Protein AF-A0A7W8G8E9-F1 (afdb_monomer_lite)

Sequence (157 aa):
MDNFFEPVQHDGEYVLTKKGSRDFGEITPEIAKSIKRQAGKIRLRIGIEEKDNKGNFGEKHIERPARLEQMRAAGFECARDLVEAVCGDFDEIYENGMDLLLYKYGKNDVMAYVELTPMPDGEFYDVKTALPTRRTFIKNKNPVWKKIPVKNNAALT

Radius of gyration: 16.28 Å; chains: 1; bounding box: 56×45×38 Å

Organism: NCBI:txid744515

pLDDT: mean 90.26, std 13.01, range [40.66, 98.31]

Secondary structure (DSSP, 8-state):
-----PPP-EETTEEPPTTS-SEEEEE-HHHHHHHTS--EEEE-B--B--TT-TT-BHHHHHT-HHHHHHHHHTT--SHHHHHHHHHTS-SEEEEETTEEEEEE-SSSEEEEEEEEE--TT--EEEEEEEEEE-GGGSTT---SEEPPP--------

Foldseek 3Di:
DDPPDDDFDDDVQFTAAPVRHQFLAWCDPVNCVLLVHDTAGEGFGCFDDDPPDPQGFGFHNCVDPVQCVQCVVVVHNGPNRQSSVQRHDFFFWFDDPQWIWTWHDDPFTKIWIWHFDDDPVGIHTYTGYIGTDDPVVCVPTDTSDGDDPPPPPPDDD

Structure (mmCIF, N/CA/C/O backbone):
data_AF-A0A7W8G8E9-F1
#
_entry.id   AF-A0A7W8G8E9-F1
#
loop_
_atom_site.group_PDB
_atom_site.id
_atom_site.type_symbol
_atom_site.label_atom_id
_atom_site.label_alt_id
_atom_site.label_comp_id
_atom_site.label_asym_id
_atom_site.label_entity_id
_atom_site.label_seq_id
_atom_site.pdbx_PDB_ins_code
_atom_site.Cartn_x
_atom_site.Cartn_y
_atom_site.Cartn_z
_atom_site.occupancy
_atom_site.B_iso_or_equiv
_atom_site.auth_seq_id
_atom_site.auth_comp_id
_atom_site.auth_asym_id
_atom_site.auth_atom_id
_atom_site.pdbx_PDB_model_num
ATOM 1 N N . MET A 1 1 ? -3.159 -25.373 -17.148 1.00 40.66 1 MET A N 1
ATOM 2 C CA . MET A 1 1 ? -4.024 -24.210 -16.877 1.00 40.66 1 MET A CA 1
ATOM 3 C C . MET A 1 1 ? -3.149 -23.005 -17.089 1.00 40.66 1 MET A C 1
ATOM 5 O O . MET A 1 1 ? -2.190 -22.846 -16.344 1.00 40.66 1 MET A O 1
ATOM 9 N N . ASP A 1 2 ? -3.395 -22.260 -18.158 1.00 46.00 2 ASP A N 1
ATOM 10 C CA . ASP A 1 2 ? -2.634 -21.052 -18.445 1.00 46.00 2 ASP A CA 1
ATOM 11 C C . ASP A 1 2 ? -2.984 -20.015 -17.379 1.00 46.00 2 ASP A C 1
ATOM 13 O O . ASP A 1 2 ? -4.124 -19.559 -17.289 1.00 46.00 2 ASP A O 1
ATOM 17 N N . ASN A 1 3 ? -2.017 -19.698 -16.517 1.00 49.75 3 ASN A N 1
ATOM 18 C CA . ASN A 1 3 ? -2.111 -18.543 -15.636 1.00 49.75 3 ASN A CA 1
ATOM 19 C C . ASN A 1 3 ? -2.063 -17.304 -16.532 1.00 49.75 3 ASN A C 1
ATOM 21 O O . ASN A 1 3 ? -0.985 -16.843 -16.907 1.00 49.75 3 ASN A O 1
ATOM 25 N N . PHE A 1 4 ? -3.232 -16.794 -16.916 1.00 56.44 4 PHE A N 1
ATOM 26 C CA . PHE A 1 4 ? -3.341 -15.491 -17.556 1.00 56.44 4 PHE A CA 1
ATOM 27 C C . PHE A 1 4 ? -2.930 -14.429 -16.536 1.00 56.44 4 PHE A C 1
ATOM 29 O O . PHE A 1 4 ? -3.710 -14.020 -15.679 1.00 56.44 4 PHE A O 1
ATOM 36 N N . PHE A 1 5 ? -1.668 -14.016 -16.607 1.00 65.31 5 PHE A N 1
ATOM 37 C CA . PHE A 1 5 ? -1.194 -12.824 -15.927 1.00 65.31 5 PHE A CA 1
ATOM 38 C C . PHE A 1 5 ? -1.821 -11.616 -16.613 1.00 65.31 5 PHE A C 1
ATOM 40 O O . PHE A 1 5 ? -1.493 -11.305 -17.758 1.00 65.31 5 PHE A O 1
ATOM 47 N N . GLU A 1 6 ? -2.733 -10.936 -15.923 1.00 82.75 6 GLU A N 1
ATOM 48 C CA . GLU A 1 6 ? -3.216 -9.642 -16.388 1.00 82.75 6 GLU A CA 1
ATOM 49 C C . GLU A 1 6 ? -2.060 -8.639 -16.308 1.00 82.75 6 GLU A C 1
ATOM 51 O O . GLU A 1 6 ? -1.553 -8.395 -15.203 1.00 82.75 6 GLU A O 1
ATOM 56 N N . PRO A 1 7 ? -1.619 -8.056 -17.438 1.00 90.12 7 PRO A N 1
ATOM 57 C CA . PRO A 1 7 ? -0.525 -7.099 -17.424 1.00 90.12 7 PRO A CA 1
ATOM 58 C C . PRO A 1 7 ? -0.875 -5.912 -16.525 1.00 90.12 7 PRO A C 1
ATOM 60 O O . PRO A 1 7 ? -2.042 -5.530 -16.388 1.00 90.12 7 PRO A O 1
ATOM 63 N N . VAL A 1 8 ? 0.141 -5.335 -15.886 1.00 95.88 8 VAL A N 1
ATOM 64 C CA . VAL A 1 8 ? -0.035 -4.073 -15.167 1.00 95.88 8 VAL A CA 1
ATOM 65 C C . VAL A 1 8 ? -0.320 -2.977 -16.187 1.00 95.88 8 VAL A C 1
ATOM 67 O O . VAL A 1 8 ? 0.348 -2.888 -17.216 1.00 95.88 8 VAL A O 1
ATOM 70 N N . GLN A 1 9 ? -1.359 -2.192 -15.919 1.00 97.69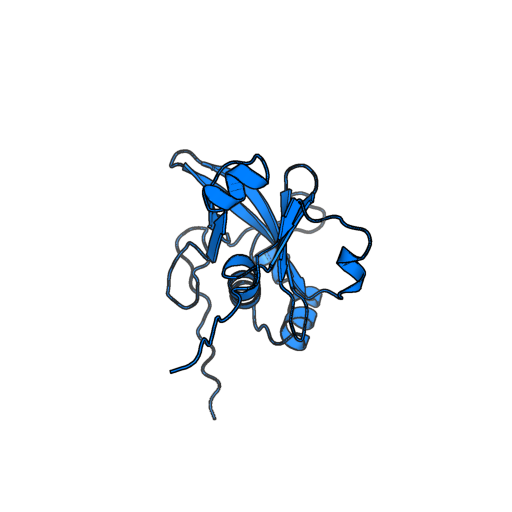 9 GLN A N 1
ATOM 71 C CA . GLN A 1 9 ? -1.762 -1.063 -16.745 1.00 97.69 9 GLN A CA 1
ATOM 72 C C . GLN A 1 9 ? -1.460 0.236 -16.010 1.00 97.69 9 GLN A C 1
ATOM 74 O O . GLN A 1 9 ? -1.505 0.293 -14.778 1.00 97.69 9 GLN A O 1
ATOM 79 N N . HIS A 1 10 ? -1.205 1.286 -16.782 1.00 97.88 10 HIS A N 1
ATOM 80 C CA . HIS A 1 10 ? -0.870 2.610 -16.277 1.00 97.88 10 HIS A CA 1
ATOM 81 C C . HIS A 1 10 ? -1.717 3.676 -16.967 1.00 97.88 10 HIS A C 1
ATOM 83 O O . HIS A 1 10 ? -2.121 3.514 -18.119 1.00 97.88 10 HIS A O 1
ATOM 89 N N . ASP A 1 11 ? -1.948 4.779 -16.265 1.00 96.88 11 ASP A N 1
ATOM 90 C CA . ASP A 1 11 ? -2.635 5.968 -16.765 1.00 96.88 11 ASP A CA 1
ATOM 91 C C . ASP A 1 11 ? -1.871 7.215 -16.306 1.00 96.88 11 ASP A C 1
ATOM 93 O O . ASP A 1 11 ? -1.906 7.610 -15.136 1.00 96.88 11 ASP A O 1
ATOM 97 N N . GLY A 1 12 ? -1.103 7.799 -17.227 1.00 95.69 12 GLY A N 1
ATOM 98 C CA . GLY A 1 12 ? -0.135 8.842 -16.901 1.00 95.69 12 GLY A CA 1
ATOM 99 C C . GLY A 1 12 ? 0.938 8.325 -15.938 1.00 95.69 12 GLY A C 1
ATOM 100 O O . GLY A 1 12 ? 1.640 7.363 -16.239 1.00 95.69 12 GLY A O 1
ATOM 101 N N . GLU A 1 13 ? 1.072 8.970 -14.779 1.00 95.62 13 GLU A N 1
ATOM 102 C CA . GLU A 1 13 ? 2.015 8.561 -13.726 1.00 95.62 13 GLU A CA 1
ATOM 103 C C . GLU A 1 13 ? 1.455 7.493 -12.769 1.00 95.62 13 GLU A C 1
ATOM 105 O O . GLU A 1 13 ? 2.163 7.065 -11.855 1.00 95.62 13 GLU A O 1
ATOM 110 N N . TYR A 1 14 ? 0.197 7.079 -12.941 1.00 97.19 14 TYR A N 1
ATOM 111 C CA . TYR A 1 14 ? -0.501 6.186 -12.019 1.00 97.19 14 TYR A CA 1
ATOM 112 C C . TYR A 1 14 ? -0.490 4.740 -12.505 1.00 97.19 14 TYR A C 1
ATOM 114 O O . TYR A 1 14 ? -0.665 4.464 -13.691 1.00 97.19 14 TYR A O 1
ATOM 122 N N . VAL A 1 15 ? -0.346 3.816 -11.562 1.00 98.25 15 VAL A N 1
ATOM 123 C CA . VAL A 1 15 ? -0.644 2.395 -11.756 1.00 98.25 15 VAL A CA 1
ATOM 124 C C . VAL A 1 15 ? -2.150 2.200 -11.604 1.00 98.25 15 VAL A C 1
ATOM 126 O O . VAL A 1 15 ? -2.773 2.834 -10.753 1.00 98.25 15 VAL A O 1
ATOM 129 N N . LEU A 1 16 ? -2.745 1.324 -12.409 1.00 98.31 16 LEU A N 1
ATOM 130 C CA . LEU A 1 16 ? -4.157 0.969 -12.297 1.00 98.31 16 LEU A CA 1
ATOM 131 C C . LEU A 1 16 ? -4.342 -0.336 -11.515 1.00 98.31 16 LEU A C 1
ATOM 133 O O . LEU A 1 16 ? -3.539 -1.266 -11.628 1.00 98.31 16 LEU A O 1
ATOM 137 N N . THR A 1 17 ? -5.429 -0.428 -10.748 1.00 97.81 17 THR A N 1
ATOM 138 C CA . THR A 1 17 ? -5.892 -1.685 -10.137 1.00 97.81 17 THR A CA 1
ATOM 139 C C . THR A 1 17 ? -6.249 -2.712 -11.211 1.00 97.81 17 THR A C 1
ATOM 141 O O . THR A 1 17 ? -6.403 -2.373 -12.388 1.00 97.81 17 THR A O 1
ATOM 144 N N . LYS A 1 18 ? -6.479 -3.973 -10.822 1.00 96.00 18 LYS A N 1
ATOM 145 C CA . LYS A 1 18 ? -6.966 -5.010 -11.760 1.00 96.00 18 LYS A CA 1
ATOM 146 C C . LYS A 1 18 ? -8.286 -4.639 -12.448 1.00 96.00 18 LYS A C 1
ATOM 148 O O . LYS A 1 18 ? -8.584 -5.112 -13.536 1.00 96.00 18 LYS A O 1
ATOM 153 N N . LYS A 1 19 ? -9.072 -3.745 -11.838 1.00 95.50 19 LYS A N 1
ATOM 154 C CA . LYS A 1 19 ? -10.334 -3.229 -12.392 1.00 95.50 19 LYS A CA 1
ATOM 155 C C . LYS A 1 19 ? -10.167 -1.944 -13.215 1.00 95.50 19 LYS A C 1
ATOM 157 O O . LYS A 1 19 ? -11.172 -1.349 -13.595 1.00 95.50 19 LYS A O 1
ATOM 162 N N . GLY A 1 20 ? -8.936 -1.487 -13.451 1.00 96.62 20 GLY A N 1
ATOM 163 C CA . GLY A 1 20 ? -8.647 -0.275 -14.224 1.00 96.62 20 GLY A CA 1
ATOM 164 C C . GLY A 1 20 ? -8.855 1.043 -13.467 1.00 96.62 20 GLY A C 1
ATOM 165 O O . GLY A 1 20 ? -8.907 2.098 -14.089 1.00 96.62 20 GLY A O 1
ATOM 166 N N . SER A 1 21 ? -8.997 1.015 -12.137 1.00 97.06 21 SER A N 1
ATOM 167 C CA . SER A 1 21 ? -9.149 2.228 -11.313 1.00 97.06 21 SER A CA 1
ATOM 168 C C . SER A 1 21 ? -7.791 2.772 -10.867 1.00 97.06 21 SER A C 1
ATOM 170 O O . SER A 1 21 ? -6.883 1.991 -10.600 1.00 97.06 21 SER A O 1
ATOM 172 N N . ARG A 1 22 ? -7.663 4.095 -10.699 1.00 96.62 22 ARG A N 1
ATOM 173 C CA . ARG A 1 22 ? -6.493 4.720 -10.041 1.00 96.62 22 ARG A CA 1
ATOM 174 C C . ARG A 1 22 ? -6.521 4.577 -8.514 1.00 96.62 22 ARG A C 1
ATOM 176 O O . ARG A 1 22 ? -5.486 4.691 -7.863 1.00 96.62 22 ARG A O 1
ATOM 183 N N . ASP A 1 23 ? -7.704 4.359 -7.944 1.00 97.44 23 ASP A N 1
ATOM 184 C CA . ASP A 1 23 ? -7.911 4.326 -6.499 1.00 97.44 23 ASP A CA 1
ATOM 185 C C . ASP A 1 23 ? -7.827 2.880 -5.985 1.00 97.44 23 ASP A C 1
ATOM 187 O O . ASP A 1 23 ? -8.688 2.049 -6.287 1.00 97.44 23 ASP A O 1
ATOM 191 N N . PHE A 1 24 ? -6.789 2.597 -5.194 1.00 98.00 24 PHE A N 1
ATOM 192 C CA . PHE A 1 24 ? -6.523 1.294 -4.567 1.00 98.00 24 PHE A CA 1
ATOM 193 C C . PHE A 1 24 ? -7.246 1.120 -3.230 1.00 98.00 24 PHE A C 1
ATOM 195 O O . PHE A 1 24 ? -7.362 0.009 -2.720 1.00 98.00 24 PHE A O 1
ATOM 202 N N . GLY A 1 25 ? -7.703 2.222 -2.644 1.00 97.56 25 GLY A N 1
ATOM 203 C CA . GLY A 1 25 ? -8.345 2.256 -1.341 1.00 97.56 25 GLY A CA 1
ATOM 204 C C . GLY A 1 25 ? -8.671 3.681 -0.923 1.00 97.56 25 GLY A C 1
ATOM 205 O O . GLY A 1 25 ? -8.551 4.624 -1.710 1.00 97.56 25 GLY A O 1
ATOM 206 N N . GLU A 1 26 ? -9.075 3.847 0.330 1.00 97.38 26 GLU A N 1
ATOM 207 C CA . GLU A 1 26 ? -9.438 5.149 0.879 1.00 97.38 26 GLU A CA 1
ATOM 208 C C . GLU A 1 26 ? -9.200 5.199 2.390 1.00 97.38 26 GLU A C 1
ATOM 210 O O . GLU A 1 26 ? -9.578 4.286 3.126 1.00 97.38 26 GLU A O 1
ATOM 215 N N . ILE A 1 27 ? -8.633 6.310 2.861 1.00 97.06 27 ILE A N 1
ATOM 216 C CA . ILE A 1 27 ? -8.794 6.742 4.248 1.00 97.06 27 ILE A CA 1
ATOM 217 C C . ILE A 1 27 ? -10.123 7.492 4.312 1.00 97.06 27 ILE A C 1
ATOM 219 O O . ILE A 1 27 ? -10.208 8.657 3.921 1.00 97.06 27 ILE A O 1
ATOM 223 N N . THR A 1 28 ? -11.179 6.797 4.734 1.00 96.38 28 THR A N 1
ATOM 224 C CA . THR A 1 28 ? -12.542 7.351 4.740 1.00 96.38 28 THR A CA 1
ATOM 225 C C . THR A 1 28 ? -12.671 8.503 5.744 1.00 96.38 28 THR A C 1
ATOM 227 O O . THR A 1 28 ? -11.877 8.580 6.684 1.00 96.38 28 THR A O 1
ATOM 230 N N . PRO A 1 29 ? -13.694 9.374 5.638 1.00 96.62 29 PRO A N 1
ATOM 231 C CA . PRO A 1 29 ? -13.929 10.439 6.619 1.00 96.62 29 PRO A CA 1
ATOM 232 C C . PRO A 1 29 ? -14.027 9.955 8.073 1.00 96.62 29 PRO A C 1
ATOM 234 O O . PRO A 1 29 ? -13.582 10.642 8.992 1.00 96.62 29 PRO A O 1
ATOM 237 N N . GLU A 1 30 ? -14.577 8.760 8.295 1.00 96.31 30 GLU A N 1
ATOM 238 C CA . GLU A 1 30 ? -14.665 8.150 9.624 1.00 96.31 30 GLU A CA 1
ATOM 239 C C . GLU A 1 30 ? -13.283 7.764 10.162 1.00 96.31 30 GLU A C 1
ATOM 241 O O . GLU A 1 30 ? -12.919 8.142 11.282 1.00 96.31 30 GLU A O 1
ATOM 246 N N . ILE A 1 31 ? -12.487 7.066 9.345 1.00 96.81 31 ILE A N 1
ATOM 247 C CA . ILE A 1 31 ? -11.118 6.684 9.698 1.00 96.81 31 ILE A CA 1
ATOM 248 C C . ILE A 1 31 ? -10.286 7.944 9.932 1.00 96.81 31 ILE A C 1
ATOM 250 O O . ILE A 1 31 ? -9.687 8.086 10.996 1.00 96.81 31 ILE A O 1
ATOM 254 N N . ALA A 1 32 ? -10.315 8.887 8.990 1.00 95.75 32 ALA A N 1
ATOM 255 C CA . ALA A 1 32 ? -9.617 10.166 9.040 1.00 95.75 3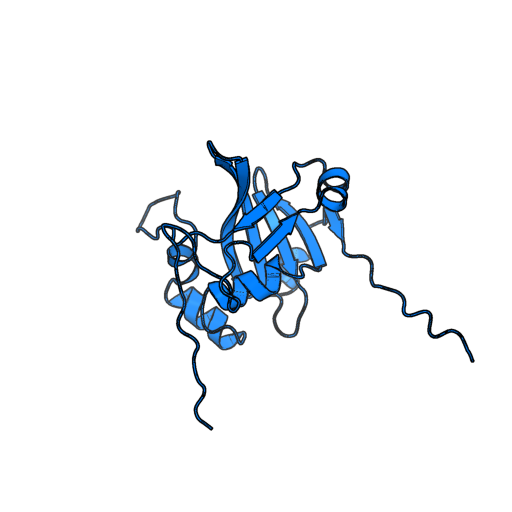2 ALA A CA 1
ATOM 256 C C . ALA A 1 32 ? -9.889 10.924 10.347 1.00 95.75 32 ALA A C 1
ATOM 258 O O . ALA A 1 32 ? -8.957 11.346 11.037 1.00 95.75 32 ALA A O 1
ATOM 259 N N . LYS A 1 33 ? -11.165 11.013 10.749 1.00 96.12 33 LYS A N 1
ATOM 260 C CA . LYS A 1 33 ? -11.573 11.624 12.019 1.00 96.12 33 LYS A CA 1
ATOM 261 C C . LYS A 1 33 ? -10.961 10.906 13.224 1.00 96.12 33 LYS A C 1
ATOM 263 O O . LYS A 1 33 ? -10.490 11.571 14.145 1.00 96.12 33 LYS A O 1
ATOM 268 N N . SER A 1 34 ? -10.955 9.572 13.224 1.00 95.44 34 SER A N 1
ATOM 269 C CA . SER A 1 34 ? -10.416 8.778 14.337 1.00 95.44 34 SER A CA 1
ATOM 270 C C . SER A 1 34 ? -8.900 8.936 14.510 1.00 95.44 34 SER A C 1
ATOM 272 O O . SER A 1 34 ? -8.426 9.061 15.638 1.00 95.44 34 SER A O 1
ATOM 274 N N . ILE A 1 35 ? -8.155 9.028 13.403 1.00 95.44 35 ILE A N 1
ATOM 275 C CA . ILE A 1 35 ? -6.690 9.174 13.403 1.00 95.44 35 ILE A CA 1
ATOM 276 C C . ILE A 1 35 ? -6.228 10.638 13.332 1.00 95.44 35 ILE A C 1
ATOM 278 O O . ILE A 1 35 ? -5.029 10.905 13.267 1.00 95.44 35 ILE A O 1
ATOM 282 N N . LYS A 1 36 ? -7.169 11.594 13.334 1.00 94.56 36 LYS A N 1
ATOM 283 C CA . LYS A 1 36 ? -6.921 13.042 13.217 1.00 94.56 36 LYS A CA 1
ATOM 284 C C . LYS A 1 36 ? -6.051 13.389 11.998 1.00 94.56 36 LYS A C 1
ATOM 286 O O . LYS A 1 36 ? -5.040 14.078 12.124 1.00 94.56 36 LYS A O 1
ATOM 291 N N . ARG A 1 37 ? -6.427 12.877 10.825 1.00 92.81 37 ARG A N 1
ATOM 292 C CA . ARG A 1 37 ? -5.808 13.182 9.520 1.00 92.81 37 ARG A CA 1
ATOM 293 C C . ARG A 1 37 ? -6.879 13.578 8.497 1.00 92.81 37 ARG A C 1
ATOM 295 O O . ARG A 1 37 ? -8.068 13.516 8.804 1.00 92.81 37 ARG A O 1
ATOM 302 N N . GLN A 1 38 ? -6.463 14.004 7.303 1.00 93.69 38 GLN A N 1
ATOM 303 C CA . GLN A 1 38 ? -7.369 14.209 6.170 1.00 93.69 38 GLN A CA 1
ATOM 304 C C . GLN A 1 38 ? -7.936 12.877 5.655 1.00 93.69 38 GLN A C 1
ATOM 306 O O . GLN A 1 38 ? -7.314 11.824 5.770 1.00 93.69 38 GLN A O 1
ATOM 311 N N . ALA A 1 39 ? -9.142 12.928 5.091 1.00 95.06 39 ALA A N 1
ATOM 312 C CA . ALA A 1 39 ? -9.674 11.828 4.296 1.00 95.06 39 ALA A CA 1
ATOM 313 C C . ALA A 1 39 ? -9.104 11.906 2.878 1.00 95.06 39 ALA A C 1
ATOM 315 O O . ALA A 1 39 ? -8.821 12.999 2.392 1.00 95.06 39 ALA A O 1
ATOM 316 N N . GLY A 1 40 ? -8.964 10.771 2.201 1.00 95.25 40 GLY A N 1
ATOM 317 C CA . GLY A 1 40 ? -8.438 10.775 0.840 1.00 95.25 40 GLY A CA 1
ATOM 318 C C . GLY A 1 40 ? -8.326 9.394 0.216 1.00 95.25 40 GLY A C 1
ATOM 319 O O . GLY A 1 40 ? -8.182 8.382 0.907 1.00 95.25 40 GLY A O 1
ATOM 320 N N . LYS A 1 41 ? -8.369 9.366 -1.118 1.00 97.00 41 LYS A N 1
ATOM 321 C CA . LYS A 1 41 ? -8.100 8.159 -1.904 1.00 97.00 41 LYS A CA 1
ATOM 322 C C . LYS A 1 41 ? -6.638 7.761 -1.771 1.00 97.00 41 LYS A C 1
ATOM 324 O O . LYS A 1 41 ? -5.769 8.622 -1.672 1.00 97.00 41 LYS A O 1
ATOM 329 N N . ILE A 1 42 ? -6.380 6.460 -1.795 1.00 98.06 42 ILE A N 1
ATOM 330 C CA . ILE A 1 42 ? -5.031 5.900 -1.817 1.00 98.06 42 ILE A CA 1
ATOM 331 C C . ILE A 1 42 ? -4.706 5.517 -3.256 1.00 98.06 42 ILE A C 1
ATOM 333 O O . ILE A 1 42 ? -5.457 4.759 -3.876 1.00 98.06 42 ILE A O 1
ATOM 337 N N . ARG A 1 43 ? -3.594 6.027 -3.784 1.00 97.75 43 ARG A N 1
ATOM 338 C CA . ARG A 1 43 ? -3.157 5.797 -5.165 1.00 97.75 43 ARG A CA 1
ATOM 339 C C . ARG A 1 43 ? -1.713 5.320 -5.195 1.00 97.75 43 ARG A C 1
ATOM 341 O O . ARG A 1 43 ? -0.911 5.689 -4.341 1.00 97.75 43 ARG A O 1
ATOM 348 N N . LEU A 1 44 ? -1.390 4.511 -6.198 1.00 98.12 44 LEU A N 1
ATOM 349 C CA . LEU A 1 44 ? -0.029 4.065 -6.471 1.00 98.12 44 LEU A CA 1
ATOM 350 C C . LEU A 1 44 ? 0.478 4.755 -7.733 1.00 98.12 44 LEU A C 1
ATOM 352 O O . LEU A 1 44 ? -0.101 4.602 -8.809 1.00 98.12 44 LEU A O 1
ATOM 356 N N . ARG A 1 45 ? 1.578 5.491 -7.609 1.00 97.44 45 ARG A N 1
ATOM 357 C CA . ARG A 1 45 ? 2.312 6.024 -8.758 1.00 97.44 45 ARG A CA 1
ATOM 358 C C . ARG A 1 45 ? 3.383 5.047 -9.236 1.00 97.44 45 ARG A C 1
ATOM 360 O O . ARG A 1 45 ? 3.899 4.251 -8.451 1.00 97.44 45 ARG A O 1
ATOM 367 N N . ILE A 1 46 ? 3.761 5.160 -10.509 1.00 98.00 46 ILE A N 1
ATOM 368 C CA . ILE A 1 46 ? 4.898 4.434 -11.104 1.00 98.00 46 ILE A CA 1
ATOM 369 C C . ILE A 1 46 ? 6.170 4.713 -10.287 1.00 98.00 46 ILE A C 1
ATOM 371 O O . ILE A 1 46 ? 6.946 3.810 -9.974 1.00 98.00 46 ILE A O 1
ATOM 375 N N . GLY A 1 47 ? 6.354 5.978 -9.903 1.00 95.81 47 GLY A N 1
ATOM 376 C 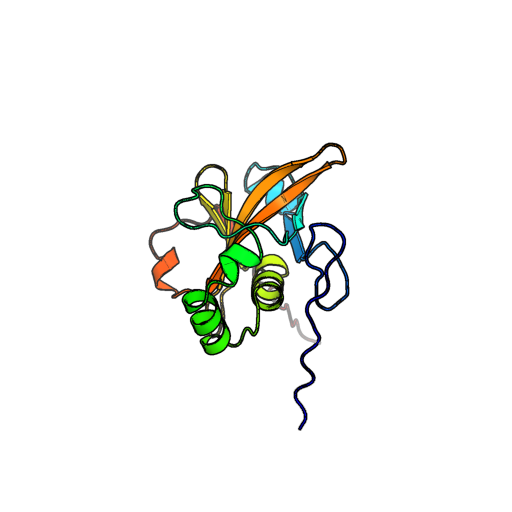CA . GLY A 1 47 ? 7.439 6.420 -9.038 1.00 95.81 47 GLY A CA 1
ATOM 377 C C . GLY A 1 47 ? 8.830 6.231 -9.640 1.00 95.81 47 GLY A C 1
ATOM 378 O O . GLY A 1 47 ? 9.008 6.160 -10.862 1.00 95.81 47 GLY A O 1
ATOM 379 N N . ILE A 1 48 ? 9.832 6.196 -8.764 1.00 95.88 48 ILE A N 1
ATOM 380 C CA . ILE A 1 48 ? 11.252 6.114 -9.120 1.00 95.88 48 ILE A CA 1
ATOM 381 C C . ILE A 1 48 ? 11.994 5.188 -8.154 1.00 95.88 48 ILE A C 1
ATOM 383 O O . ILE A 1 48 ? 11.692 5.142 -6.961 1.00 95.88 48 ILE A O 1
ATOM 387 N N . GLU A 1 49 ? 12.992 4.479 -8.679 1.00 94.88 49 GLU A N 1
ATOM 388 C CA . GLU A 1 49 ? 14.003 3.777 -7.890 1.00 94.88 49 GLU A CA 1
ATOM 389 C C . GLU A 1 49 ? 15.375 4.105 -8.459 1.00 94.88 49 GLU A C 1
ATOM 391 O O . GLU A 1 49 ? 15.761 3.608 -9.518 1.00 94.88 49 GLU A O 1
ATOM 396 N N . GLU A 1 50 ? 16.111 4.944 -7.744 1.00 93.31 50 GLU A N 1
ATOM 397 C CA . GLU A 1 50 ? 17.469 5.333 -8.094 1.00 93.31 50 GLU A CA 1
ATOM 398 C C . GLU A 1 50 ? 18.418 4.996 -6.947 1.00 93.31 50 GLU A C 1
ATOM 400 O O . GLU A 1 50 ? 18.083 5.117 -5.764 1.00 93.31 50 GLU A O 1
ATOM 405 N N . LYS A 1 51 ? 19.631 4.563 -7.289 1.00 87.94 51 LYS A N 1
ATOM 406 C CA . LYS A 1 51 ? 20.653 4.272 -6.285 1.00 87.94 51 LYS A CA 1
ATOM 407 C C . LYS A 1 51 ? 21.006 5.562 -5.532 1.00 87.94 51 LYS A C 1
ATOM 409 O O . LYS A 1 51 ? 21.197 6.601 -6.150 1.00 87.94 51 LYS A O 1
ATOM 414 N N . ASP A 1 52 ? 21.091 5.476 -4.205 1.00 83.25 52 ASP A N 1
ATOM 415 C CA . ASP A 1 52 ? 21.467 6.576 -3.302 1.00 83.25 52 ASP A CA 1
ATOM 416 C C . ASP A 1 52 ? 20.485 7.771 -3.253 1.00 83.25 52 ASP A C 1
ATOM 418 O O . ASP A 1 52 ? 20.773 8.789 -2.619 1.00 83.25 52 ASP A O 1
ATOM 422 N N . ASN A 1 53 ? 19.285 7.638 -3.833 1.00 81.38 53 ASN A N 1
ATOM 423 C CA . ASN A 1 53 ? 18.228 8.644 -3.750 1.00 81.38 53 ASN A CA 1
ATOM 424 C C . ASN A 1 53 ? 17.290 8.365 -2.557 1.00 81.38 53 ASN A C 1
ATOM 426 O O . ASN A 1 53 ? 16.691 7.296 -2.431 1.00 81.38 53 ASN A O 1
ATOM 430 N N . LYS A 1 54 ? 17.147 9.346 -1.657 1.00 79.69 54 LYS A N 1
ATOM 431 C CA . LYS A 1 54 ? 16.245 9.257 -0.490 1.00 79.69 54 LYS A CA 1
ATOM 432 C C . LYS A 1 54 ? 14.766 9.420 -0.850 1.00 79.69 54 LYS A C 1
ATOM 434 O O . LYS A 1 54 ? 13.913 9.146 -0.013 1.00 79.69 54 LYS A O 1
ATOM 439 N N . GLY A 1 55 ? 14.474 9.883 -2.060 1.00 85.75 55 GLY A N 1
ATOM 440 C CA . GLY A 1 55 ? 13.133 10.153 -2.556 1.00 85.75 55 GLY A CA 1
ATOM 441 C C . GLY A 1 55 ? 12.497 9.002 -3.325 1.00 85.75 55 GLY A C 1
ATOM 442 O O . GLY A 1 55 ? 11.498 9.255 -3.979 1.00 85.75 55 GLY A O 1
ATOM 443 N N . ASN A 1 56 ? 13.044 7.781 -3.299 1.00 93.62 56 ASN A N 1
ATOM 444 C CA . ASN A 1 56 ? 12.454 6.651 -4.024 1.00 93.62 56 ASN A CA 1
ATOM 445 C C . ASN A 1 56 ? 11.058 6.298 -3.495 1.00 93.62 56 ASN A C 1
ATOM 447 O O . ASN A 1 56 ? 10.828 6.272 -2.284 1.00 93.62 56 ASN A O 1
ATOM 451 N N . PHE A 1 57 ? 10.133 6.008 -4.408 1.00 95.69 57 PHE A N 1
ATOM 452 C CA . PHE A 1 57 ? 8.739 5.723 -4.076 1.00 95.69 57 PHE A CA 1
ATOM 453 C C . PHE A 1 57 ? 8.026 4.949 -5.188 1.00 95.69 57 PHE A C 1
ATOM 455 O O . PHE A 1 57 ? 8.554 4.799 -6.293 1.00 95.69 57 PHE A O 1
ATOM 462 N N . GLY A 1 58 ? 6.802 4.507 -4.902 1.00 97.25 58 GLY A N 1
ATOM 463 C CA . GLY A 1 58 ? 5.891 3.948 -5.894 1.00 97.25 58 GLY A CA 1
ATOM 464 C C . GLY A 1 58 ? 6.294 2.563 -6.393 1.00 97.25 58 GLY A C 1
ATOM 465 O O . GLY A 1 58 ? 7.113 1.864 -5.790 1.00 97.25 58 GLY A O 1
ATOM 466 N N . GLU A 1 59 ? 5.690 2.160 -7.506 1.00 98.31 59 GLU A N 1
ATOM 467 C CA . GLU A 1 59 ? 5.859 0.843 -8.125 1.00 98.31 59 GLU A CA 1
ATOM 468 C C . GLU A 1 59 ? 7.332 0.470 -8.312 1.00 98.31 59 GLU A C 1
ATOM 470 O O . GLU A 1 59 ? 7.765 -0.558 -7.796 1.00 98.31 59 GLU A O 1
ATOM 475 N N . LYS A 1 60 ? 8.140 1.332 -8.940 1.00 97.31 60 LYS A N 1
ATOM 476 C CA . LYS A 1 60 ? 9.562 1.040 -9.197 1.00 97.31 60 LYS A CA 1
ATOM 477 C C . LYS A 1 60 ? 10.362 0.778 -7.918 1.00 97.31 60 LYS A C 1
ATOM 479 O O . LYS A 1 60 ? 11.222 -0.102 -7.900 1.00 97.31 60 LYS A O 1
ATOM 484 N N . HIS A 1 61 ? 10.074 1.506 -6.838 1.00 96.81 61 HIS A N 1
ATOM 485 C CA . HIS A 1 61 ? 10.733 1.309 -5.543 1.00 96.81 61 HIS A CA 1
ATOM 486 C C . HIS A 1 61 ? 10.322 -0.002 -4.859 1.00 96.81 61 HIS A C 1
ATOM 488 O O . HIS A 1 61 ? 11.134 -0.662 -4.189 1.00 96.81 61 HIS A O 1
ATOM 494 N N . ILE A 1 62 ? 9.050 -0.374 -5.012 1.00 97.69 62 ILE A N 1
ATOM 495 C CA . ILE A 1 62 ? 8.481 -1.613 -4.478 1.00 97.69 62 ILE A CA 1
ATOM 496 C C . ILE A 1 62 ? 8.996 -2.816 -5.273 1.00 97.69 62 ILE A C 1
ATOM 498 O O . ILE A 1 62 ? 9.345 -3.826 -4.678 1.00 97.69 62 ILE A O 1
ATOM 502 N N . GLU A 1 63 ? 9.140 -2.713 -6.590 1.00 97.25 63 GLU A N 1
ATOM 503 C CA . GLU A 1 63 ? 9.516 -3.835 -7.463 1.00 97.25 63 GLU A CA 1
ATOM 504 C C . GLU A 1 63 ? 11.024 -4.061 -7.603 1.00 97.25 63 GLU A C 1
ATOM 506 O O . GLU A 1 63 ? 11.495 -4.722 -8.531 1.00 97.25 63 GLU A O 1
ATOM 511 N N . ARG A 1 64 ? 11.816 -3.580 -6.643 1.00 95.75 64 ARG A N 1
ATOM 512 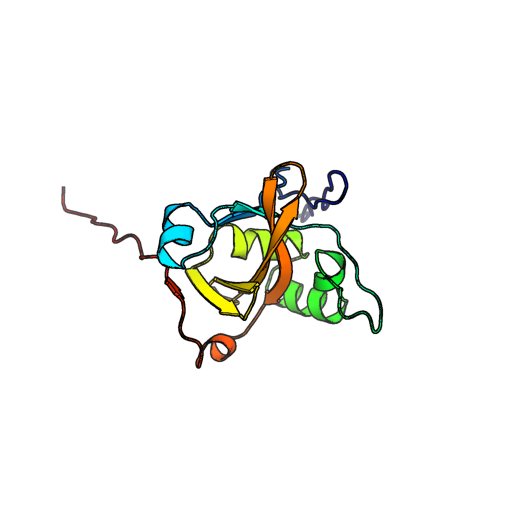C CA . ARG A 1 64 ? 13.232 -3.949 -6.565 1.00 95.75 64 ARG A CA 1
ATOM 513 C C . ARG A 1 64 ? 13.407 -5.470 -6.563 1.00 95.75 64 ARG A C 1
ATOM 515 O O . ARG A 1 64 ? 12.650 -6.144 -5.864 1.00 95.75 64 ARG A O 1
ATOM 522 N N . PRO A 1 65 ? 14.464 -6.020 -7.192 1.00 95.12 65 PRO A N 1
ATOM 523 C CA . PRO A 1 65 ? 14.602 -7.465 -7.397 1.00 95.12 65 PRO A CA 1
ATOM 524 C C . PRO A 1 65 ? 14.365 -8.319 -6.140 1.00 95.12 65 PRO A C 1
ATOM 526 O O . PRO A 1 65 ? 13.521 -9.211 -6.142 1.00 95.12 65 PRO A O 1
ATOM 529 N N . ALA A 1 66 ? 15.027 -7.986 -5.027 1.00 93.50 66 ALA A N 1
ATOM 530 C CA . ALA A 1 66 ? 14.874 -8.718 -3.766 1.00 93.50 66 ALA A CA 1
ATOM 531 C C . ALA A 1 66 ? 13.477 -8.566 -3.128 1.00 93.50 66 ALA A C 1
ATOM 533 O O . ALA A 1 66 ? 13.008 -9.457 -2.425 1.00 93.50 66 ALA A O 1
ATOM 534 N N . ARG A 1 67 ? 12.806 -7.428 -3.342 1.00 93.69 67 ARG A N 1
ATOM 535 C CA . ARG A 1 67 ? 11.450 -7.163 -2.838 1.00 93.69 67 ARG A CA 1
ATOM 536 C C . ARG A 1 67 ? 10.411 -7.916 -3.667 1.00 93.69 67 ARG A C 1
ATOM 538 O O . ARG A 1 67 ? 9.513 -8.521 -3.092 1.00 93.69 67 ARG A O 1
ATOM 545 N N . LEU A 1 68 ? 10.597 -7.962 -4.984 1.00 95.69 68 LEU A N 1
ATOM 546 C CA . LEU A 1 68 ? 9.756 -8.723 -5.902 1.00 95.69 68 LEU A CA 1
ATOM 547 C C . LEU A 1 68 ? 9.818 -10.232 -5.617 1.00 95.69 68 LEU A C 1
ATOM 549 O O . LEU A 1 68 ? 8.789 -10.901 -5.607 1.00 95.69 68 LEU A O 1
ATOM 553 N N . GLU A 1 69 ? 11.000 -10.768 -5.302 1.00 95.94 69 GLU A N 1
ATOM 554 C CA . GLU A 1 69 ? 11.149 -12.164 -4.868 1.00 95.94 69 GLU A CA 1
ATOM 555 C C . GLU A 1 69 ? 10.375 -12.449 -3.568 1.00 95.94 69 GLU A C 1
ATOM 557 O O . GLU A 1 69 ? 9.621 -13.420 -3.490 1.00 95.94 69 GLU A O 1
ATOM 562 N N . GLN A 1 70 ? 10.495 -11.567 -2.568 1.00 95.06 70 GLN A N 1
ATOM 563 C CA . GLN A 1 70 ? 9.747 -11.674 -1.308 1.00 95.06 70 GLN A CA 1
ATOM 564 C C . GLN A 1 70 ? 8.232 -11.634 -1.535 1.00 95.06 70 GLN A C 1
ATOM 566 O O . GLN A 1 70 ? 7.490 -12.383 -0.902 1.00 95.06 70 GLN A O 1
ATOM 571 N N . MET A 1 71 ? 7.774 -10.770 -2.439 1.00 95.38 71 MET A N 1
ATOM 572 C CA . MET A 1 71 ? 6.366 -10.648 -2.812 1.00 95.38 71 MET A CA 1
ATOM 573 C C . MET A 1 71 ? 5.840 -11.914 -3.472 1.00 95.38 71 MET A C 1
ATOM 575 O O . MET A 1 71 ? 4.820 -12.439 -3.027 1.00 95.38 71 MET A O 1
ATOM 579 N N . ARG A 1 72 ? 6.574 -12.464 -4.444 1.00 95.25 72 ARG A N 1
ATOM 580 C CA . ARG A 1 72 ? 6.198 -13.714 -5.119 1.00 95.25 72 ARG A CA 1
ATOM 581 C C . ARG A 1 72 ? 6.143 -14.884 -4.146 1.00 95.25 72 ARG A C 1
ATOM 583 O O . ARG A 1 72 ? 5.170 -15.632 -4.146 1.00 95.25 72 ARG A O 1
ATOM 590 N N . ALA A 1 73 ? 7.112 -14.985 -3.236 1.00 93.75 73 ALA A N 1
ATOM 591 C CA . ALA A 1 73 ? 7.084 -15.976 -2.158 1.00 93.75 73 ALA A CA 1
ATOM 592 C C . ALA A 1 73 ? 5.869 -15.806 -1.222 1.00 93.75 73 ALA A C 1
ATOM 594 O O . ALA A 1 73 ? 5.378 -16.781 -0.648 1.00 93.75 73 ALA A O 1
ATOM 595 N N . ALA A 1 74 ? 5.360 -14.580 -1.087 1.00 92.88 74 ALA A N 1
ATOM 596 C CA . ALA A 1 74 ? 4.159 -14.268 -0.323 1.00 92.88 74 ALA A CA 1
ATOM 597 C C . ALA A 1 74 ? 2.843 -14.425 -1.118 1.00 92.88 74 ALA A C 1
ATOM 599 O O . ALA A 1 74 ? 1.772 -14.290 -0.520 1.00 92.88 74 ALA A O 1
ATOM 600 N N . GLY A 1 75 ? 2.905 -14.759 -2.412 1.00 94.44 75 GLY A N 1
ATOM 601 C CA . GLY A 1 75 ? 1.744 -14.944 -3.289 1.00 94.44 75 GLY A CA 1
ATOM 602 C C . GLY A 1 75 ? 1.302 -13.690 -4.051 1.00 94.44 75 GLY A C 1
ATOM 603 O O . GLY A 1 75 ? 0.163 -13.641 -4.506 1.00 94.44 75 GLY A O 1
ATOM 604 N N . PHE A 1 76 ? 2.172 -12.684 -4.175 1.00 94.50 76 PHE A N 1
ATOM 605 C CA . PHE A 1 76 ? 1.918 -11.458 -4.934 1.00 94.50 76 PHE A CA 1
ATOM 606 C C . PHE A 1 76 ? 2.885 -11.347 -6.110 1.00 94.50 76 PHE A C 1
ATOM 608 O O . PHE A 1 76 ? 4.099 -11.391 -5.930 1.00 94.50 76 PHE A O 1
ATOM 615 N N . GLU A 1 77 ? 2.355 -11.154 -7.312 1.00 94.88 77 GLU A N 1
ATOM 616 C CA . GLU A 1 77 ? 3.168 -11.178 -8.534 1.00 94.88 77 GLU A CA 1
ATOM 617 C C . GLU A 1 77 ? 3.944 -9.881 -8.783 1.00 94.88 77 GLU A C 1
ATOM 619 O O . GLU A 1 77 ? 5.022 -9.906 -9.380 1.00 94.88 77 GLU A O 1
ATOM 624 N N . CYS A 1 78 ? 3.386 -8.758 -8.328 1.00 96.06 78 CYS A N 1
ATOM 625 C CA . CYS A 1 78 ? 3.847 -7.400 -8.611 1.00 96.06 78 CYS A CA 1
ATOM 626 C C . CYS A 1 78 ? 3.360 -6.415 -7.533 1.00 96.06 78 CYS A C 1
ATOM 628 O O . CYS A 1 78 ? 2.591 -6.786 -6.635 1.00 96.06 78 CYS A O 1
ATOM 630 N N . ALA A 1 79 ? 3.811 -5.159 -7.597 1.00 97.81 79 ALA A N 1
ATOM 631 C CA . ALA A 1 79 ? 3.468 -4.129 -6.615 1.00 97.81 79 ALA A CA 1
ATOM 632 C C . ALA A 1 79 ? 1.965 -3.845 -6.595 1.00 97.81 79 ALA A C 1
ATOM 634 O O . ALA A 1 79 ? 1.390 -3.767 -5.510 1.00 97.81 79 ALA A O 1
ATOM 635 N N . ARG A 1 80 ? 1.325 -3.771 -7.774 1.00 98.12 80 ARG A N 1
ATOM 636 C CA . ARG A 1 80 ? -0.131 -3.596 -7.910 1.00 98.12 80 ARG A CA 1
ATOM 637 C C . ARG A 1 80 ? -0.889 -4.590 -7.033 1.00 98.12 80 ARG A C 1
ATOM 639 O O . ARG A 1 80 ? -1.741 -4.188 -6.251 1.00 98.12 80 ARG A O 1
ATOM 646 N N . ASP A 1 81 ? -0.545 -5.869 -7.133 1.00 96.44 81 ASP A N 1
ATOM 647 C CA . ASP A 1 81 ? -1.254 -6.948 -6.446 1.00 96.44 81 ASP A CA 1
ATOM 648 C C . ASP A 1 81 ? -1.135 -6.840 -4.921 1.00 96.44 81 ASP A C 1
ATOM 650 O O . ASP A 1 81 ? -2.120 -7.024 -4.203 1.00 96.44 81 ASP A O 1
ATOM 654 N N . LEU A 1 82 ? 0.059 -6.514 -4.420 1.00 97.38 82 LEU A N 1
ATOM 655 C CA . LEU A 1 82 ? 0.282 -6.338 -2.986 1.00 97.38 82 LEU A CA 1
ATOM 656 C C . LEU A 1 82 ? -0.421 -5.087 -2.452 1.00 97.38 82 LEU A C 1
ATOM 658 O O . LEU A 1 82 ? -1.044 -5.138 -1.390 1.00 97.38 82 LEU A O 1
ATOM 662 N N . VAL A 1 83 ? -0.323 -3.970 -3.177 1.00 98.25 83 VAL A N 1
ATOM 663 C CA . VAL A 1 83 ? -0.937 -2.696 -2.786 1.00 98.25 83 VAL A CA 1
ATOM 664 C C . VAL A 1 83 ? -2.459 -2.805 -2.803 1.00 98.25 83 VAL A C 1
ATOM 666 O O . VAL A 1 83 ? -3.101 -2.367 -1.854 1.00 98.25 83 VAL A O 1
ATOM 669 N N . GLU A 1 84 ? -3.046 -3.452 -3.811 1.00 97.31 84 GLU A N 1
ATOM 670 C CA . GLU A 1 84 ? -4.493 -3.692 -3.878 1.00 97.31 84 GLU A CA 1
ATOM 671 C C . GLU A 1 84 ? -4.970 -4.551 -2.700 1.00 97.31 84 GLU A C 1
ATOM 673 O O . GLU A 1 84 ? -5.990 -4.243 -2.082 1.00 97.31 84 GLU A O 1
ATOM 678 N N . ALA A 1 85 ? -4.188 -5.562 -2.306 1.00 96.38 85 ALA A N 1
ATOM 679 C CA . ALA A 1 85 ? -4.520 -6.404 -1.163 1.00 96.38 85 ALA A CA 1
ATOM 680 C C . ALA A 1 85 ? -4.511 -5.649 0.176 1.00 96.38 85 ALA A C 1
ATOM 682 O O . ALA A 1 85 ? -5.402 -5.871 0.994 1.00 96.38 85 ALA A O 1
ATOM 683 N N . VAL A 1 86 ? -3.521 -4.783 0.426 1.00 97.75 86 VAL A N 1
ATOM 684 C CA . VAL A 1 86 ? -3.423 -4.046 1.699 1.00 97.75 86 VAL A CA 1
ATOM 685 C C . VAL A 1 86 ? -4.288 -2.787 1.717 1.00 97.75 86 VAL A C 1
ATOM 687 O O . VAL A 1 86 ? -5.037 -2.589 2.666 1.00 97.75 86 VAL A O 1
ATOM 690 N N . CYS A 1 87 ? -4.233 -1.940 0.691 1.00 97.81 87 CYS A N 1
ATOM 691 C CA . CYS A 1 87 ? -4.935 -0.655 0.682 1.00 97.81 87 CYS A CA 1
ATOM 692 C C . CYS A 1 87 ? -6.446 -0.812 0.476 1.00 97.81 87 CYS A C 1
ATOM 694 O O . CYS A 1 87 ? -7.201 0.023 0.972 1.00 97.81 87 CYS A O 1
ATOM 696 N N . GLY A 1 88 ? -6.885 -1.882 -0.192 1.00 96.19 88 GLY A N 1
ATOM 697 C CA . GLY A 1 88 ? -8.305 -2.160 -0.398 1.00 96.19 88 GLY A CA 1
ATOM 698 C C . GLY A 1 88 ? -9.023 -2.690 0.846 1.00 96.19 88 GLY A C 1
ATOM 699 O O . GLY A 1 88 ? -10.243 -2.574 0.928 1.00 96.19 88 GLY A O 1
ATOM 700 N N . ASP A 1 89 ? -8.295 -3.273 1.811 1.00 95.25 89 ASP A N 1
ATOM 701 C CA . ASP A 1 89 ? -8.895 -3.930 2.982 1.00 95.25 89 ASP A CA 1
ATOM 702 C C . ASP A 1 89 ? -7.917 -4.078 4.175 1.00 95.25 89 ASP A C 1
ATOM 704 O O . ASP A 1 89 ? -7.756 -5.165 4.739 1.00 95.25 89 ASP A O 1
ATOM 708 N N . PHE A 1 90 ? -7.238 -3.008 4.593 1.00 97.25 90 PHE A N 1
ATOM 709 C CA . PHE A 1 90 ? -6.319 -3.035 5.747 1.00 97.25 90 PHE A CA 1
ATOM 710 C C . PHE A 1 90 ? -7.063 -3.232 7.072 1.00 97.25 90 PHE A C 1
ATOM 712 O O . PHE A 1 90 ? -8.206 -2.812 7.226 1.00 97.25 90 PHE A O 1
ATOM 719 N N . ASP A 1 91 ? -6.417 -3.859 8.050 1.00 97.19 91 ASP A N 1
ATOM 720 C CA . ASP A 1 91 ? -7.001 -4.159 9.361 1.00 97.19 91 ASP A CA 1
ATOM 721 C C . ASP A 1 91 ? -6.592 -3.155 10.432 1.00 97.19 91 ASP A C 1
ATOM 723 O O . ASP A 1 91 ? -7.345 -2.907 11.371 1.00 97.19 91 ASP A O 1
ATOM 727 N N . GLU A 1 92 ? -5.405 -2.566 10.306 1.00 97.69 92 GLU A N 1
ATOM 728 C CA . GLU A 1 92 ? -4.880 -1.617 11.281 1.00 97.69 92 GLU A CA 1
ATOM 729 C C . GLU A 1 92 ? -4.122 -0.483 10.591 1.00 97.69 92 GLU A C 1
ATOM 731 O O . GLU A 1 92 ? -3.527 -0.663 9.525 1.00 97.69 92 GLU A O 1
ATOM 736 N N . ILE A 1 93 ? -4.132 0.684 11.235 1.00 98.06 93 ILE A N 1
ATOM 737 C CA . ILE A 1 93 ? -3.333 1.847 10.848 1.00 98.06 93 ILE A CA 1
ATOM 738 C C . ILE A 1 93 ? -2.417 2.209 12.006 1.00 98.06 93 ILE A C 1
ATOM 740 O O . ILE A 1 93 ? -2.854 2.285 13.156 1.00 98.06 93 ILE A O 1
ATOM 744 N N . TYR A 1 94 ? -1.162 2.500 11.690 1.00 97.25 94 TYR A N 1
ATOM 745 C CA . TYR A 1 94 ? -0.174 3.014 12.627 1.00 97.25 94 TYR A CA 1
ATOM 746 C C . TYR A 1 94 ? 0.385 4.346 12.128 1.00 97.25 94 TYR A C 1
ATOM 748 O O . TYR A 1 94 ? 0.536 4.550 10.925 1.00 97.25 94 TYR A O 1
ATOM 756 N N . GLU A 1 95 ? 0.744 5.235 13.050 1.00 94.38 95 GLU A N 1
ATOM 757 C CA . GLU A 1 95 ? 1.491 6.447 12.707 1.00 94.38 95 GLU A CA 1
ATOM 758 C C . GLU A 1 95 ? 2.970 6.136 12.446 1.00 94.38 95 GLU A C 1
ATOM 760 O O . GLU A 1 95 ? 3.577 5.283 13.106 1.00 94.38 95 GLU A O 1
ATOM 765 N N . ASN A 1 96 ? 3.560 6.857 11.492 1.00 90.75 96 ASN A N 1
ATOM 766 C CA . ASN A 1 96 ? 4.984 6.810 11.183 1.00 90.75 96 ASN A CA 1
ATOM 767 C C . ASN A 1 96 ? 5.492 8.198 10.749 1.00 90.75 96 ASN A C 1
ATOM 769 O O . ASN A 1 96 ? 5.890 8.411 9.607 1.00 90.75 96 ASN A O 1
ATOM 773 N N . GLY A 1 97 ? 5.460 9.166 11.668 1.00 88.62 97 GLY A N 1
ATOM 774 C CA . GLY A 1 97 ? 5.808 10.552 11.351 1.00 88.62 97 GLY A CA 1
ATOM 775 C C . GLY A 1 97 ? 4.756 11.190 10.441 1.00 88.62 97 GLY A C 1
ATOM 776 O O . GLY A 1 97 ? 3.603 11.331 10.851 1.00 88.62 97 GLY A O 1
ATOM 777 N N . MET A 1 98 ? 5.158 11.581 9.227 1.00 86.50 98 MET A N 1
ATOM 778 C CA . MET A 1 98 ? 4.243 12.128 8.212 1.00 86.50 98 MET A CA 1
ATOM 779 C C . MET A 1 98 ? 3.451 11.032 7.484 1.00 86.50 98 MET A C 1
ATOM 781 O O . MET A 1 98 ? 2.361 11.303 6.981 1.00 86.50 98 MET A O 1
ATOM 785 N N . ASP A 1 99 ? 3.950 9.795 7.503 1.00 93.44 99 ASP A N 1
ATOM 786 C CA . ASP A 1 99 ? 3.320 8.662 6.836 1.00 93.44 99 ASP A CA 1
ATOM 787 C C . ASP A 1 99 ? 2.330 7.943 7.760 1.00 93.44 99 ASP A C 1
ATOM 789 O O . ASP A 1 99 ? 2.455 7.930 8.993 1.00 93.44 99 ASP A O 1
ATOM 793 N N . LEU A 1 100 ? 1.386 7.243 7.138 1.00 96.62 100 LEU A N 1
ATOM 794 C CA . LEU A 1 100 ? 0.590 6.195 7.760 1.00 96.62 100 LEU A CA 1
ATOM 795 C C . LEU A 1 100 ? 1.096 4.831 7.297 1.00 96.62 100 LEU A C 1
ATOM 797 O O . LEU A 1 100 ? 1.351 4.616 6.115 1.00 96.62 100 LEU A O 1
ATOM 801 N N . LEU A 1 101 ? 1.196 3.888 8.227 1.00 97.62 101 LEU A N 1
ATOM 802 C CA . LEU A 1 101 ? 1.429 2.480 7.931 1.00 97.62 101 LEU A CA 1
ATOM 803 C C . LEU A 1 101 ? 0.088 1.746 7.961 1.00 97.62 101 LEU A C 1
ATOM 805 O O . LEU A 1 101 ? -0.498 1.575 9.031 1.00 97.62 101 LEU A O 1
ATOM 809 N N . LEU A 1 102 ? -0.359 1.276 6.801 1.00 98.25 102 LEU A N 1
ATOM 810 C CA . LEU A 1 102 ? -1.505 0.384 6.661 1.00 98.25 102 LEU A CA 1
ATOM 811 C C . LEU A 1 102 ? -1.027 -1.057 6.793 1.00 98.25 102 LEU A C 1
ATOM 813 O O . LEU A 1 102 ? -0.035 -1.442 6.170 1.00 98.25 102 LEU A O 1
ATOM 817 N N . TYR A 1 103 ? -1.724 -1.852 7.597 1.00 97.81 103 TYR A N 1
ATOM 818 C CA . TYR A 1 103 ? -1.350 -3.230 7.885 1.00 97.81 103 TYR A CA 1
ATOM 819 C C . TYR A 1 103 ? -2.530 -4.168 7.673 1.00 97.81 103 TYR A C 1
ATOM 821 O O . TYR A 1 103 ? -3.638 -3.884 8.131 1.00 97.81 103 TYR A O 1
ATOM 829 N N . LYS A 1 104 ? -2.289 -5.303 7.018 1.00 96.75 104 LYS A N 1
ATOM 830 C CA . LYS A 1 104 ? -3.283 -6.356 6.815 1.00 96.75 104 LYS A CA 1
ATOM 831 C C . LYS A 1 104 ? -2.750 -7.695 7.301 1.00 96.75 104 LYS A C 1
ATOM 833 O O . LYS A 1 104 ? -1.647 -8.109 6.933 1.00 96.75 104 LYS A O 1
ATOM 838 N N . TYR A 1 105 ? -3.565 -8.375 8.096 1.00 94.44 105 TYR A N 1
ATOM 839 C CA . TYR A 1 105 ? -3.294 -9.729 8.549 1.00 94.44 105 TYR A CA 1
ATOM 840 C C . TYR A 1 105 ? -3.625 -10.745 7.453 1.00 94.44 105 TYR A C 1
ATOM 842 O O . TYR A 1 105 ? -4.593 -10.596 6.705 1.00 94.44 105 TYR A O 1
ATOM 850 N N . GLY A 1 106 ? -2.852 -11.826 7.383 1.00 89.12 106 GLY A N 1
ATOM 851 C CA . GLY A 1 106 ? -3.120 -12.904 6.434 1.00 89.12 106 GLY A CA 1
ATOM 852 C C . GLY A 1 106 ? -2.258 -14.138 6.660 1.00 89.12 106 GLY A C 1
ATOM 853 O O . GLY A 1 106 ? -1.614 -14.290 7.697 1.00 89.12 106 GLY A O 1
ATOM 854 N N . LYS A 1 107 ? -2.229 -15.033 5.661 1.00 85.12 107 LYS A N 1
ATOM 855 C CA . LYS A 1 107 ? -1.232 -16.119 5.602 1.00 85.12 107 LYS A CA 1
ATOM 856 C C . LYS A 1 107 ? 0.182 -15.535 5.573 1.00 85.12 107 LYS A C 1
ATOM 858 O O . LYS A 1 107 ? 1.071 -16.029 6.258 1.00 85.12 107 LYS A O 1
ATOM 863 N N . ASN A 1 108 ? 0.341 -14.474 4.788 1.00 88.62 108 ASN A N 1
ATOM 864 C CA . ASN A 1 108 ? 1.480 -13.578 4.817 1.00 88.62 108 ASN A CA 1
ATOM 865 C C . ASN A 1 108 ? 0.932 -12.206 5.199 1.00 88.62 108 ASN A C 1
ATOM 867 O O . ASN A 1 108 ? 0.070 -11.682 4.492 1.00 88.62 108 ASN A O 1
ATOM 871 N N . ASP A 1 109 ? 1.383 -11.661 6.326 1.00 92.94 109 ASP A N 1
ATOM 872 C CA . ASP A 1 109 ? 1.004 -10.306 6.710 1.00 92.94 109 ASP A CA 1
ATOM 873 C C . ASP A 1 109 ? 1.644 -9.325 5.704 1.00 92.94 109 ASP A C 1
ATOM 875 O O . ASP A 1 109 ? 2.778 -9.526 5.250 1.00 92.94 109 ASP A O 1
ATOM 879 N N . VAL A 1 110 ? 0.929 -8.267 5.330 1.00 94.44 110 VAL A N 1
ATOM 880 C CA . VAL A 1 110 ? 1.394 -7.272 4.349 1.00 94.44 110 VAL A CA 1
ATOM 881 C C . VAL A 1 110 ? 1.176 -5.861 4.865 1.00 94.44 110 VAL A C 1
ATOM 883 O O . VAL A 1 110 ? 0.289 -5.611 5.685 1.00 94.44 110 VAL A O 1
ATOM 886 N N . MET A 1 111 ? 1.997 -4.929 4.386 1.00 95.56 111 MET A N 1
ATOM 887 C CA . MET A 1 111 ? 1.908 -3.532 4.787 1.00 95.56 111 MET A CA 1
ATOM 888 C C . MET A 1 111 ? 2.229 -2.564 3.651 1.00 95.56 111 MET A C 1
ATOM 890 O O . MET A 1 111 ? 2.988 -2.903 2.741 1.00 95.56 111 MET A O 1
ATOM 894 N N . ALA A 1 112 ? 1.707 -1.345 3.760 1.00 92.25 112 ALA A N 1
ATOM 895 C CA . ALA A 1 112 ? 2.046 -0.214 2.903 1.00 92.25 112 ALA A CA 1
ATOM 896 C C . ALA A 1 112 ? 2.246 1.055 3.739 1.00 92.25 112 ALA A C 1
ATOM 898 O O . ALA A 1 112 ? 1.485 1.308 4.672 1.00 92.25 112 ALA A O 1
ATOM 899 N N . TYR A 1 113 ? 3.250 1.854 3.387 1.00 94.44 113 TYR A N 1
ATOM 900 C CA . TYR A 1 113 ? 3.371 3.232 3.853 1.00 94.44 113 TYR A CA 1
ATOM 901 C C . TYR A 1 113 ? 2.718 4.164 2.841 1.00 94.44 113 TYR A C 1
ATOM 903 O O . TYR A 1 113 ? 3.035 4.107 1.648 1.00 94.44 113 TYR A O 1
ATOM 911 N N . VAL A 1 114 ? 1.829 5.020 3.333 1.00 92.00 114 VAL A N 1
ATOM 912 C CA . VAL A 1 114 ? 1.137 6.031 2.539 1.00 92.00 114 VAL A CA 1
ATOM 913 C C . VAL A 1 114 ? 1.371 7.415 3.127 1.00 92.00 114 VAL A C 1
ATOM 915 O O . VAL A 1 114 ? 1.311 7.598 4.342 1.00 92.00 114 VAL A O 1
ATOM 918 N N . GLU A 1 115 ? 1.617 8.390 2.264 1.00 92.69 115 GLU A N 1
ATOM 919 C CA . GLU A 1 115 ? 1.889 9.779 2.636 1.00 92.69 115 GLU A CA 1
ATOM 920 C C . GLU A 1 115 ? 0.858 10.676 1.959 1.00 92.69 115 GLU A C 1
ATOM 922 O O . GLU A 1 115 ? 0.592 10.528 0.763 1.00 92.69 115 GLU A O 1
ATOM 927 N N . LEU A 1 116 ? 0.260 11.605 2.704 1.00 89.19 116 LEU A N 1
ATOM 928 C CA . LEU A 1 116 ? -0.653 12.563 2.096 1.00 89.19 116 LEU A CA 1
ATOM 929 C C . LEU A 1 116 ? 0.141 13.505 1.186 1.00 89.19 116 LEU A C 1
ATOM 931 O O . LEU A 1 116 ? 0.989 14.262 1.650 1.00 89.19 116 LEU A O 1
ATOM 935 N N . THR A 1 117 ? -0.152 13.458 -0.108 1.00 85.56 117 THR A N 1
ATOM 936 C CA . THR A 1 117 ? 0.495 14.274 -1.130 1.00 85.56 117 THR A CA 1
ATOM 937 C C . THR A 1 117 ? -0.470 15.364 -1.598 1.00 85.56 117 THR A C 1
ATOM 939 O O . THR A 1 117 ? -1.575 15.047 -2.054 1.00 85.56 117 THR A O 1
ATOM 942 N N . PRO A 1 118 ? -0.086 16.649 -1.504 1.00 76.00 118 PRO A N 1
ATOM 943 C CA . PRO A 1 118 ? -0.878 17.733 -2.066 1.00 76.00 118 PRO A CA 1
ATOM 944 C C . PRO A 1 118 ? -0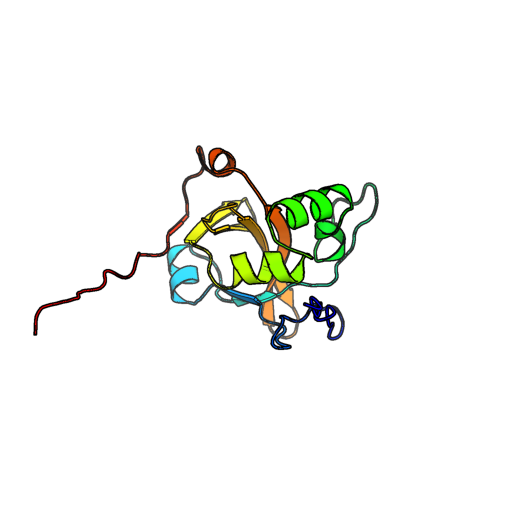.771 17.729 -3.596 1.00 76.00 118 PRO A C 1
ATOM 946 O O . PRO A 1 118 ? 0.328 17.622 -4.139 1.00 76.00 118 PRO A O 1
ATOM 949 N N . MET A 1 119 ? -1.896 17.907 -4.291 1.00 67.88 119 MET A N 1
ATOM 950 C CA . MET A 1 119 ? -1.926 18.180 -5.732 1.00 67.88 119 MET A CA 1
ATOM 951 C C . MET A 1 119 ? -2.851 19.354 -6.061 1.00 67.88 119 MET A C 1
ATOM 953 O O . MET A 1 119 ? -3.767 19.646 -5.288 1.00 67.88 119 MET A O 1
ATOM 957 N N . PRO A 1 120 ? -2.657 20.007 -7.224 1.00 58.97 120 PRO A N 1
ATOM 958 C CA . PRO A 1 120 ? -3.526 21.092 -7.679 1.00 58.97 120 PRO A CA 1
ATOM 959 C C . PRO A 1 120 ? -5.013 20.717 -7.796 1.00 58.97 120 PRO A C 1
ATOM 961 O O . PRO A 1 120 ? -5.868 21.586 -7.649 1.00 58.97 120 PRO A O 1
ATOM 964 N N . ASP A 1 121 ? -5.326 19.449 -8.071 1.00 67.12 121 ASP A N 1
ATOM 965 C CA . ASP A 1 121 ? -6.675 18.914 -8.297 1.00 67.12 121 ASP A CA 1
ATOM 966 C C . ASP A 1 121 ? -7.271 18.175 -7.082 1.00 67.12 121 ASP A C 1
ATOM 968 O O . ASP A 1 121 ? -8.403 17.693 -7.147 1.00 67.12 121 ASP A O 1
ATOM 972 N N . GLY A 1 122 ? -6.546 18.122 -5.961 1.00 73.81 122 GLY A N 1
ATOM 973 C CA . GLY A 1 122 ? -7.005 17.535 -4.702 1.00 73.81 122 GLY A CA 1
ATOM 974 C C . GLY A 1 122 ? -5.937 16.696 -4.001 1.00 73.81 122 GLY A C 1
ATOM 975 O O . GLY A 1 122 ? -5.034 16.147 -4.620 1.00 73.81 122 GLY A O 1
ATOM 976 N N . GLU A 1 123 ? -6.032 16.583 -2.681 1.00 87.19 123 GLU A N 1
ATOM 977 C CA . GLU A 1 123 ? -5.094 15.784 -1.888 1.00 87.19 123 GLU A CA 1
ATOM 978 C C . GLU A 1 123 ? -5.409 14.284 -2.016 1.00 87.19 123 GLU A C 1
ATOM 980 O O . GLU A 1 123 ? -6.572 13.870 -2.021 1.00 87.19 123 GLU A O 1
ATOM 985 N N . PHE A 1 124 ? -4.372 13.450 -2.088 1.00 94.31 124 PHE A N 1
ATOM 986 C CA . PHE A 1 124 ? -4.511 11.995 -2.051 1.00 94.31 124 PHE A CA 1
ATOM 987 C C . PHE A 1 124 ? -3.373 11.363 -1.248 1.00 94.31 124 PHE A C 1
ATOM 989 O O . PHE A 1 124 ? -2.320 11.963 -1.048 1.00 94.31 124 PHE A O 1
ATOM 996 N N . TYR A 1 125 ? -3.579 10.139 -0.777 1.00 96.50 125 TYR A N 1
ATOM 997 C CA . TYR A 1 125 ? -2.546 9.347 -0.121 1.00 96.50 125 TYR A CA 1
ATOM 998 C C . TYR A 1 125 ? -1.731 8.589 -1.169 1.00 96.50 125 TYR A C 1
ATOM 1000 O O . TYR A 1 125 ? -2.245 7.684 -1.826 1.00 96.50 125 TYR A O 1
ATOM 1008 N N . ASP A 1 126 ? -0.463 8.949 -1.324 1.00 96.69 126 ASP A N 1
ATOM 1009 C CA . ASP A 1 126 ? 0.457 8.288 -2.244 1.00 96.69 126 ASP A CA 1
ATOM 1010 C C . ASP A 1 126 ? 1.165 7.122 -1.556 1.00 96.69 126 ASP A C 1
ATOM 1012 O O . ASP A 1 126 ? 1.690 7.257 -0.447 1.00 96.69 126 ASP A O 1
ATOM 1016 N N . VAL A 1 127 ? 1.198 5.968 -2.217 1.00 97.81 127 VAL A N 1
ATOM 1017 C CA . VAL A 1 127 ? 1.900 4.785 -1.712 1.00 97.81 127 VAL A CA 1
ATOM 1018 C C . VAL A 1 127 ? 3.402 4.954 -1.932 1.00 97.81 127 VAL A C 1
ATOM 1020 O O . VAL A 1 127 ? 3.909 4.851 -3.051 1.00 97.81 127 VAL A O 1
ATOM 1023 N N . LYS A 1 128 ? 4.144 5.155 -0.841 1.00 96.44 128 LYS A N 1
ATOM 1024 C CA . LYS A 1 128 ? 5.602 5.330 -0.889 1.00 96.44 128 LYS A CA 1
ATOM 1025 C C . LYS A 1 128 ? 6.320 3.999 -1.031 1.00 96.44 128 LYS A C 1
ATOM 1027 O O . LYS A 1 128 ? 7.235 3.859 -1.837 1.00 96.44 128 LYS A O 1
ATOM 1032 N N . THR A 1 129 ? 5.911 3.004 -0.251 1.00 96.56 129 THR A N 1
ATOM 1033 C CA . THR A 1 129 ? 6.486 1.658 -0.301 1.00 96.56 129 THR A CA 1
ATOM 1034 C C . THR A 1 129 ? 5.518 0.640 0.286 1.00 96.56 129 THR A C 1
ATOM 1036 O O . THR A 1 129 ? 4.658 0.985 1.096 1.00 96.56 129 THR A O 1
ATOM 1039 N N . ALA A 1 130 ? 5.665 -0.621 -0.099 1.00 97.69 130 ALA A N 1
ATOM 1040 C CA . ALA A 1 130 ? 4.842 -1.719 0.377 1.00 97.69 130 ALA A CA 1
ATOM 1041 C C . ALA A 1 130 ? 5.633 -3.031 0.329 1.00 97.69 130 ALA A C 1
ATOM 1043 O O . ALA A 1 130 ? 6.560 -3.181 -0.472 1.00 97.69 130 ALA A O 1
ATOM 1044 N N . LEU A 1 131 ? 5.328 -3.959 1.237 1.00 96.50 131 LEU A N 1
ATOM 1045 C CA . LEU A 1 131 ? 6.039 -5.232 1.333 1.00 96.50 131 LEU A CA 1
ATOM 1046 C C . LEU A 1 131 ? 5.295 -6.281 2.162 1.00 96.50 131 LEU A C 1
ATOM 1048 O O . LEU A 1 131 ? 4.560 -5.931 3.092 1.00 96.50 131 LEU A O 1
ATOM 1052 N N . PRO A 1 132 ? 5.552 -7.575 1.897 1.00 95.94 132 PRO A N 1
ATOM 1053 C CA . PRO A 1 132 ? 5.244 -8.634 2.840 1.00 95.94 132 PRO A CA 1
ATOM 1054 C C . PRO A 1 132 ? 6.090 -8.472 4.098 1.00 95.94 132 PRO A C 1
ATOM 1056 O O . PRO A 1 132 ? 7.238 -8.019 4.059 1.00 95.94 132 PRO A O 1
ATOM 1059 N N . THR A 1 133 ? 5.529 -8.865 5.230 1.00 94.25 133 THR A N 1
ATOM 1060 C CA . THR A 1 133 ? 6.175 -8.718 6.526 1.00 94.25 133 THR A CA 1
ATOM 1061 C C . THR A 1 133 ? 5.816 -9.870 7.456 1.00 94.25 133 THR A C 1
ATOM 1063 O O . THR A 1 133 ? 4.981 -10.723 7.163 1.00 94.25 133 THR A O 1
ATOM 1066 N N . ARG A 1 134 ? 6.500 -9.928 8.596 1.00 90.88 134 ARG A N 1
ATOM 1067 C CA . ARG A 1 134 ? 6.202 -10.884 9.666 1.00 90.88 134 ARG A CA 1
ATOM 1068 C C . ARG A 1 134 ? 5.371 -10.185 10.727 1.00 90.88 134 ARG A C 1
ATOM 1070 O O . ARG A 1 134 ? 5.597 -9.009 11.003 1.00 90.88 134 ARG A O 1
ATOM 1077 N N . ARG A 1 135 ? 4.520 -10.930 11.433 1.00 88.56 135 ARG A N 1
ATOM 1078 C CA . ARG A 1 135 ? 3.732 -10.402 12.560 1.00 88.56 135 ARG A CA 1
ATOM 1079 C C . ARG A 1 135 ? 4.565 -9.678 13.614 1.00 88.56 135 ARG A C 1
ATOM 1081 O O . ARG A 1 135 ? 4.142 -8.690 14.202 1.00 88.56 135 ARG A O 1
ATOM 1088 N N . THR A 1 136 ? 5.801 -10.128 13.822 1.00 91.62 136 THR A N 1
ATOM 1089 C CA . THR A 1 136 ? 6.748 -9.499 14.752 1.00 91.62 136 THR A CA 1
ATOM 1090 C C . THR A 1 136 ? 7.112 -8.059 14.390 1.00 91.62 136 THR A C 1
ATOM 1092 O O . THR A 1 136 ? 7.675 -7.371 15.235 1.00 91.62 136 THR A O 1
ATOM 1095 N N . PHE A 1 137 ? 6.819 -7.595 13.172 1.00 91.06 137 PHE A N 1
ATOM 1096 C CA . PHE A 1 137 ? 7.054 -6.218 12.742 1.00 91.06 137 PHE A CA 1
ATOM 1097 C C . PHE A 1 137 ? 6.234 -5.203 13.550 1.00 91.06 137 PHE A C 1
ATOM 1099 O O . PHE A 1 137 ? 6.747 -4.148 13.919 1.00 91.06 137 PHE A O 1
ATOM 1106 N N . ILE A 1 138 ? 4.985 -5.542 13.879 1.00 93.00 138 ILE A N 1
ATOM 1107 C CA . ILE A 1 138 ? 4.073 -4.659 14.620 1.00 93.00 138 ILE A CA 1
ATOM 1108 C C . ILE A 1 138 ? 4.078 -4.890 16.133 1.00 93.00 138 ILE A C 1
ATOM 1110 O O . ILE A 1 138 ? 3.418 -4.157 16.856 1.00 93.00 138 ILE A O 1
ATOM 1114 N N . LYS A 1 139 ? 4.832 -5.872 16.646 1.00 90.69 139 LYS A N 1
ATOM 1115 C CA . LYS A 1 139 ? 4.730 -6.328 18.049 1.00 90.69 139 LYS A CA 1
ATOM 1116 C C . LYS A 1 139 ? 4.896 -5.224 19.107 1.00 90.69 139 LYS A C 1
ATOM 1118 O O . LYS A 1 139 ? 4.375 -5.356 20.204 1.00 90.69 139 LYS A O 1
ATOM 1123 N N . ASN A 1 140 ? 5.638 -4.166 18.775 1.00 90.50 140 ASN A N 1
ATOM 1124 C CA . ASN A 1 140 ? 5.936 -3.036 19.660 1.00 90.50 140 ASN A CA 1
ATOM 1125 C C . ASN A 1 140 ? 5.271 -1.731 19.188 1.00 90.50 140 ASN A C 1
ATOM 1127 O O . ASN A 1 140 ? 5.658 -0.650 19.628 1.00 90.50 140 ASN A O 1
ATOM 1131 N N . LYS A 1 141 ? 4.335 -1.807 18.239 1.00 93.81 141 LYS A N 1
ATOM 1132 C CA . LYS A 1 141 ? 3.618 -0.653 17.703 1.00 93.81 141 LYS A CA 1
ATOM 1133 C C . LYS A 1 141 ? 2.197 -0.648 18.262 1.00 93.81 141 LYS A C 1
ATOM 1135 O O . LYS A 1 141 ? 1.560 -1.693 18.351 1.00 93.81 141 LYS A O 1
ATOM 1140 N N . ASN A 1 142 ? 1.697 0.539 18.590 1.00 95.00 142 ASN A N 1
ATOM 1141 C CA . ASN A 1 142 ? 0.300 0.736 18.958 1.00 95.00 142 ASN A CA 1
ATOM 1142 C C . ASN A 1 142 ? -0.438 1.324 17.754 1.00 95.00 142 ASN A C 1
ATOM 1144 O O . ASN A 1 142 ? -0.033 2.382 17.268 1.00 95.00 142 ASN A O 1
ATOM 1148 N N . PRO A 1 143 ? -1.474 0.655 17.240 1.00 96.81 143 PRO A N 1
ATOM 1149 C CA . PRO A 1 143 ? -2.239 1.187 16.126 1.00 96.81 143 PRO A CA 1
ATOM 1150 C C . PRO A 1 143 ? -3.112 2.351 16.588 1.00 96.81 143 PRO A C 1
ATOM 1152 O O . PRO A 1 143 ? -3.677 2.332 17.682 1.00 96.81 143 PRO A O 1
ATOM 1155 N N . VAL A 1 144 ? -3.234 3.350 15.720 1.00 97.12 144 VAL A N 1
ATOM 1156 C CA . VAL A 1 144 ? -4.120 4.506 15.907 1.00 97.12 144 VAL A CA 1
ATOM 1157 C C . VAL A 1 144 ? -5.538 4.231 15.421 1.00 97.12 144 VAL A C 1
ATOM 1159 O O . VAL A 1 144 ? -6.470 4.921 15.819 1.00 97.12 144 VAL A O 1
ATOM 1162 N N . TRP A 1 145 ? -5.716 3.196 14.600 1.00 97.75 145 TRP A N 1
ATOM 1163 C CA . TRP A 1 145 ? -7.024 2.690 14.207 1.00 97.75 145 TRP A CA 1
ATOM 1164 C C . TRP A 1 145 ? -6.981 1.179 14.002 1.00 97.75 145 TRP A C 1
ATOM 1166 O O . TRP A 1 145 ? -5.978 0.633 13.535 1.00 97.75 145 TRP A O 1
ATOM 1176 N N . LYS A 1 146 ? -8.090 0.515 14.333 1.00 97.06 146 LYS A N 1
ATOM 1177 C CA . LYS A 1 146 ? -8.321 -0.906 14.074 1.00 97.06 146 LYS A CA 1
ATOM 1178 C C . LYS A 1 146 ? -9.680 -1.090 13.421 1.00 97.06 146 LYS A C 1
ATOM 1180 O O . LYS A 1 146 ? -10.670 -0.534 13.900 1.00 97.06 146 LYS A O 1
ATOM 1185 N N . LYS A 1 147 ? -9.740 -1.945 12.406 1.00 95.44 147 LYS A N 1
ATOM 1186 C CA . LYS A 1 147 ? -10.993 -2.426 11.838 1.00 95.44 147 LYS A CA 1
ATOM 1187 C C . LYS A 1 147 ? -11.755 -3.185 12.915 1.00 95.44 147 LYS A C 1
ATOM 1189 O O . LYS A 1 147 ? -11.224 -4.097 13.549 1.00 95.44 147 LYS A O 1
ATOM 1194 N N . ILE A 1 148 ? -13.012 -2.810 13.120 1.00 88.69 148 ILE A N 1
ATOM 1195 C CA . ILE A 1 148 ? -13.905 -3.540 14.015 1.00 88.69 148 ILE A CA 1
ATOM 1196 C C . ILE A 1 148 ? -14.372 -4.791 13.261 1.00 88.69 148 ILE A C 1
ATOM 1198 O O . ILE A 1 148 ? -14.953 -4.651 12.182 1.00 88.69 148 ILE A O 1
ATOM 1202 N N . PRO A 1 149 ? -14.150 -6.009 13.788 1.00 77.25 149 PRO A N 1
ATOM 1203 C CA . PRO A 1 149 ? -14.705 -7.207 13.181 1.00 77.25 149 PRO A CA 1
ATOM 1204 C C . PRO A 1 149 ? -16.225 -7.087 13.153 1.00 77.25 149 PRO A C 1
ATOM 1206 O O . PRO A 1 149 ? -16.851 -6.866 14.195 1.00 77.25 149 PRO A O 1
ATOM 1209 N N . VAL A 1 150 ? -16.828 -7.246 11.975 1.00 73.94 150 VAL A N 1
ATOM 1210 C CA . VAL A 1 150 ? -18.283 -7.348 11.871 1.00 73.94 150 VAL A CA 1
ATOM 1211 C C . VAL A 1 150 ? -18.690 -8.593 12.656 1.00 73.94 150 VAL A C 1
ATOM 1213 O O . VAL A 1 150 ? -18.381 -9.719 12.267 1.00 73.94 150 VAL A O 1
ATOM 1216 N N . LYS A 1 151 ? -19.344 -8.406 13.807 1.00 58.88 151 LYS A N 1
ATOM 1217 C CA . LYS A 1 151 ? -19.985 -9.519 14.504 1.00 58.88 151 LYS A CA 1
ATOM 1218 C C . LYS A 1 151 ? -21.147 -9.965 13.627 1.00 58.88 151 LYS A C 1
ATOM 1220 O O . LYS A 1 151 ? -22.137 -9.246 13.516 1.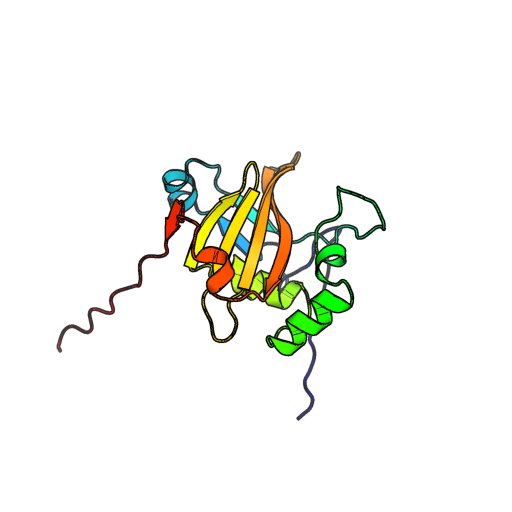00 58.88 151 LYS A O 1
ATOM 1225 N N . ASN A 1 152 ? -21.031 -11.137 13.010 1.00 52.97 152 ASN A N 1
ATOM 1226 C CA . ASN A 1 152 ? -22.184 -11.795 12.414 1.00 52.97 152 ASN A CA 1
ATOM 1227 C C . ASN A 1 152 ? -23.165 -12.116 13.544 1.00 52.97 152 ASN A C 1
ATOM 1229 O O . ASN A 1 152 ? -23.019 -13.121 14.236 1.00 52.97 152 ASN A O 1
ATOM 1233 N N . ASN A 1 153 ? -24.166 -11.261 13.734 1.00 48.94 153 ASN A N 1
ATOM 1234 C CA . ASN A 1 153 ? -25.371 -11.631 14.458 1.00 48.94 153 ASN A CA 1
ATOM 1235 C C . ASN A 1 153 ? -26.152 -12.604 13.568 1.00 48.94 153 ASN A C 1
ATOM 1237 O O . ASN A 1 153 ? -27.143 -12.235 12.946 1.00 48.94 153 ASN A O 1
ATOM 1241 N N . ALA A 1 154 ? -25.693 -13.853 13.495 1.00 50.38 154 ALA A N 1
ATOM 1242 C CA . ALA A 1 154 ? -26.544 -14.967 13.107 1.00 50.38 154 ALA A CA 1
ATOM 1243 C C . ALA A 1 154 ? -27.504 -15.231 14.279 1.00 50.38 154 ALA A C 1
ATOM 1245 O O . ALA A 1 154 ? -27.322 -16.151 15.073 1.00 50.38 154 ALA A O 1
ATOM 1246 N N . ALA A 1 155 ? -28.476 -14.335 14.446 1.00 46.66 155 ALA A N 1
ATOM 1247 C CA . ALA A 1 155 ? -29.609 -14.547 15.321 1.00 46.66 155 ALA A CA 1
ATOM 1248 C C . ALA A 1 155 ? -30.637 -15.391 14.559 1.00 46.66 155 ALA A C 1
ATOM 1250 O O . ALA A 1 155 ? -31.207 -14.932 13.576 1.00 46.66 155 ALA A O 1
ATOM 1251 N N . LEU A 1 156 ? -30.779 -16.637 15.013 1.00 47.50 156 LEU A N 1
ATOM 1252 C CA . LEU A 1 156 ? -32.024 -17.400 15.143 1.00 47.50 156 LEU A CA 1
ATOM 1253 C C . LEU A 1 156 ? -33.208 -16.928 14.275 1.00 47.50 156 LEU A C 1
ATOM 1255 O O . LEU A 1 156 ? -33.894 -15.969 14.630 1.00 47.50 156 LEU A O 1
ATOM 1259 N N . THR A 1 157 ? -33.513 -17.706 13.238 1.00 48.00 157 THR A N 1
ATOM 1260 C CA . THR A 1 157 ? -34.882 -17.960 12.758 1.00 48.00 157 THR A CA 1
ATOM 1261 C C . THR A 1 157 ? -35.013 -19.433 12.441 1.00 48.00 157 THR A C 1
ATOM 1263 O O . THR A 1 157 ? -34.093 -19.935 11.754 1.00 48.00 157 THR A O 1
#